Protein AF-A0A1W2FCM3-F1 (afdb_monomer_lite)

Structure (mmCIF, N/CA/C/O backbone):
data_AF-A0A1W2FCM3-F1
#
_entry.id   AF-A0A1W2FCM3-F1
#
loop_
_atom_site.group_PDB
_atom_site.id
_atom_site.type_symbol
_atom_site.label_atom_id
_atom_site.label_alt_id
_atom_site.label_comp_id
_atom_site.label_asym_id
_atom_site.label_entity_id
_atom_site.label_seq_id
_atom_site.pdbx_PDB_ins_code
_atom_site.Cartn_x
_atom_site.Cartn_y
_atom_site.Cartn_z
_atom_site.occupancy
_atom_site.B_iso_or_equiv
_atom_site.auth_seq_id
_atom_site.auth_comp_id
_atom_site.auth_asym_id
_atom_site.auth_atom_id
_atom_site.pdbx_PDB_model_num
ATOM 1 N N . 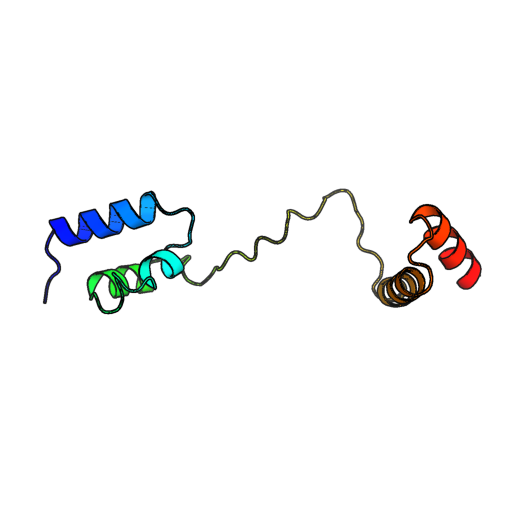MET A 1 1 ? -23.426 14.410 25.181 1.00 48.69 1 MET A N 1
ATOM 2 C CA . MET A 1 1 ? -24.109 13.137 24.862 1.00 48.69 1 MET A CA 1
ATOM 3 C C . MET A 1 1 ? -23.064 12.036 24.863 1.00 48.69 1 MET A C 1
ATOM 5 O O . MET A 1 1 ? -22.205 12.039 23.994 1.00 48.69 1 MET A O 1
ATOM 9 N N . GLY A 1 2 ? -23.050 11.192 25.895 1.00 58.25 2 GLY A N 1
ATOM 10 C CA . GLY A 1 2 ? -22.099 10.083 25.998 1.00 58.25 2 GLY A CA 1
ATOM 11 C C . GLY A 1 2 ? -22.620 8.857 25.252 1.00 58.25 2 GLY A C 1
ATOM 12 O O . GLY A 1 2 ? -23.803 8.551 25.351 1.00 58.25 2 GLY A O 1
ATOM 13 N N . CYS A 1 3 ? -21.755 8.164 24.512 1.00 59.75 3 CYS A N 1
ATOM 14 C CA . CYS A 1 3 ? -22.067 6.820 24.024 1.00 59.75 3 CYS A CA 1
ATOM 15 C C . CYS A 1 3 ? -22.205 5.852 25.203 1.00 59.75 3 CYS A C 1
ATOM 17 O O . CYS A 1 3 ? -21.397 5.894 26.138 1.00 59.75 3 CYS A O 1
ATOM 19 N N . SER A 1 4 ? -23.180 4.948 25.118 1.00 76.88 4 SER A N 1
ATOM 20 C CA . SER A 1 4 ? -23.295 3.810 26.035 1.00 76.88 4 SER A CA 1
ATOM 21 C C . SER A 1 4 ? -22.063 2.904 25.911 1.00 76.88 4 SER A C 1
ATOM 23 O O . SER A 1 4 ? -21.485 2.777 24.830 1.00 76.88 4 SER A O 1
ATOM 25 N N . ALA A 1 5 ? -21.658 2.244 27.000 1.00 74.50 5 ALA A N 1
ATOM 26 C CA . ALA A 1 5 ? -20.535 1.302 26.979 1.00 74.50 5 ALA A CA 1
ATOM 27 C C . ALA A 1 5 ? -20.753 0.175 25.950 1.00 74.50 5 ALA A C 1
ATOM 29 O O . ALA A 1 5 ? -19.820 -0.224 25.257 1.00 74.50 5 ALA A O 1
ATOM 30 N N . THR A 1 6 ? -22.002 -0.269 25.788 1.00 76.50 6 THR A N 1
ATOM 31 C CA . THR A 1 6 ? -22.400 -1.282 24.801 1.00 76.50 6 THR A CA 1
ATOM 32 C C . THR A 1 6 ? -22.142 -0.811 23.375 1.00 76.50 6 THR A C 1
ATOM 34 O O . THR A 1 6 ? -21.581 -1.535 22.561 1.00 76.50 6 THR A O 1
ATOM 37 N N . GLU A 1 7 ? -22.479 0.444 23.098 1.00 72.38 7 GLU A N 1
ATOM 38 C CA . GLU A 1 7 ? -22.334 1.051 21.779 1.00 72.38 7 GLU A CA 1
ATOM 39 C C . GLU A 1 7 ? -20.857 1.168 21.374 1.00 72.38 7 GLU A C 1
ATOM 41 O O . GLU A 1 7 ? -20.487 0.933 20.224 1.00 72.38 7 GLU A O 1
ATOM 46 N N . LYS A 1 8 ? -19.984 1.463 22.346 1.00 77.38 8 LYS A N 1
ATOM 47 C CA . LYS A 1 8 ? -18.533 1.480 22.131 1.00 77.38 8 LYS A CA 1
ATOM 48 C C . LYS A 1 8 ? -17.992 0.086 21.808 1.00 77.38 8 LYS A C 1
ATOM 50 O O . LYS A 1 8 ? -17.168 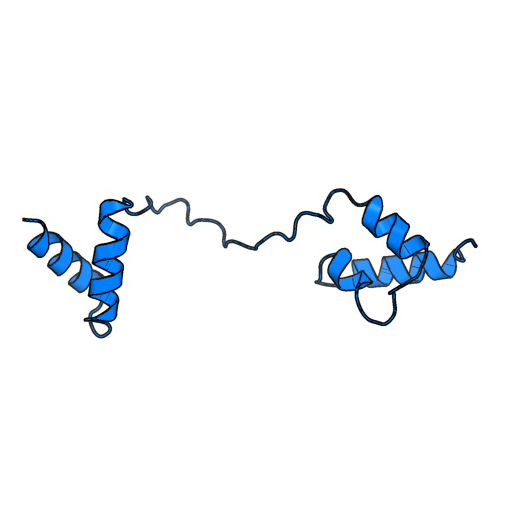-0.045 20.905 1.00 77.38 8 LYS A O 1
ATOM 55 N N . LEU A 1 9 ? -18.465 -0.949 22.505 1.00 79.12 9 LEU A N 1
ATOM 56 C CA . LEU A 1 9 ? -18.045 -2.334 22.263 1.00 79.12 9 LEU A CA 1
ATOM 57 C C . LEU A 1 9 ? -18.502 -2.857 20.897 1.00 79.12 9 LEU A C 1
ATOM 59 O O . LEU A 1 9 ? -17.741 -3.564 20.239 1.00 79.12 9 LEU A O 1
ATOM 63 N N . GLU A 1 10 ? -19.703 -2.496 20.447 1.00 80.44 10 GLU A N 1
ATOM 64 C CA . GLU A 1 10 ? -20.184 -2.856 19.108 1.00 80.44 10 GLU A CA 1
ATOM 65 C C . GLU A 1 10 ? -19.303 -2.253 18.012 1.00 80.44 10 GLU A C 1
ATOM 67 O O . GLU A 1 10 ? -18.908 -2.953 17.079 1.00 80.44 10 GLU A O 1
ATOM 72 N N . ILE A 1 11 ? -18.930 -0.980 18.156 1.00 76.38 11 ILE A N 1
ATOM 73 C CA . ILE A 1 11 ? -18.054 -0.295 17.200 1.00 76.38 11 ILE A CA 1
ATOM 74 C C . ILE A 1 11 ? -16.655 -0.931 17.182 1.00 76.38 11 ILE A C 1
ATOM 76 O O . ILE A 1 11 ? -16.111 -1.152 16.101 1.00 76.38 11 ILE A O 1
ATOM 80 N N . ILE A 1 12 ? -16.090 -1.276 18.345 1.00 81.19 12 ILE A N 1
ATOM 81 C CA . ILE A 1 12 ? -14.781 -1.950 18.433 1.00 81.19 12 ILE A CA 1
ATOM 82 C C . ILE A 1 12 ? -14.826 -3.311 17.733 1.00 81.19 12 ILE A C 1
ATOM 84 O O . ILE A 1 12 ? -14.009 -3.560 16.849 1.00 81.19 12 ILE A O 1
ATOM 88 N N . ARG A 1 13 ? -15.821 -4.152 18.045 1.00 81.12 13 ARG A N 1
ATOM 89 C CA . ARG A 1 13 ? -15.976 -5.474 17.412 1.00 81.12 13 ARG A CA 1
ATOM 90 C C . ARG A 1 13 ? -16.106 -5.372 15.897 1.00 81.12 13 ARG A C 1
ATOM 92 O O . ARG A 1 13 ? -15.535 -6.173 15.167 1.00 81.12 13 ARG A O 1
ATOM 99 N N . LEU A 1 14 ? -16.847 -4.383 15.409 1.00 77.56 14 LEU A N 1
ATOM 100 C CA . LEU A 1 14 ? -17.023 -4.169 13.976 1.00 77.56 14 LEU A CA 1
ATOM 101 C C . LEU A 1 14 ? -15.746 -3.696 13.282 1.00 77.56 14 LEU A C 1
ATOM 103 O O . LEU A 1 14 ? -15.496 -4.093 12.145 1.00 77.56 14 LEU A O 1
ATOM 107 N N . VAL A 1 15 ? -14.943 -2.863 13.945 1.00 80.62 15 VAL A N 1
ATOM 108 C CA . VAL A 1 15 ? -13.632 -2.452 13.432 1.00 80.62 15 VAL A CA 1
ATOM 109 C C . VAL A 1 15 ? -12.659 -3.632 13.422 1.00 80.62 15 VAL A C 1
ATOM 111 O O . VAL A 1 15 ? -11.978 -3.821 12.420 1.00 80.62 15 VAL A O 1
ATOM 114 N N . GLU A 1 16 ? -12.636 -4.451 14.475 1.00 82.19 16 GLU A N 1
ATOM 115 C CA . GLU A 1 16 ? -11.776 -5.641 14.573 1.00 82.19 16 GLU A CA 1
ATOM 116 C C . GLU A 1 16 ? -12.122 -6.720 13.539 1.00 82.19 16 GLU A C 1
ATOM 118 O O . GLU A 1 16 ? -11.227 -7.347 12.976 1.00 82.19 16 GLU A O 1
ATOM 123 N N . LEU A 1 17 ? -13.411 -6.926 13.251 1.00 80.38 17 LEU A N 1
ATOM 124 C CA . LEU A 1 17 ? -13.868 -7.906 12.259 1.00 80.38 17 LEU A CA 1
ATOM 125 C C . LEU A 1 17 ? -13.726 -7.416 10.809 1.00 80.38 17 LEU A C 1
ATOM 127 O O . LEU A 1 17 ? -13.854 -8.203 9.869 1.00 80.38 17 LEU A O 1
ATOM 131 N N . SER A 1 18 ? -13.487 -6.122 10.597 1.00 79.75 18 SER A N 1
ATOM 132 C CA . SER A 1 18 ? -13.393 -5.544 9.261 1.00 79.75 18 SER A CA 1
ATOM 133 C C . SER A 1 18 ? -11.992 -5.712 8.677 1.00 79.75 18 SER A C 1
ATOM 135 O O . SER A 1 18 ? -10.988 -5.362 9.283 1.00 79.75 18 SER A O 1
ATOM 137 N N . GLN A 1 19 ? -11.928 -6.165 7.427 1.00 79.81 19 GLN A N 1
ATOM 138 C CA . GLN A 1 19 ? -10.698 -6.160 6.623 1.00 79.81 19 GLN A CA 1
ATOM 139 C C . GLN A 1 19 ? -10.370 -4.756 6.068 1.00 79.81 19 GLN A C 1
ATOM 141 O O . GLN A 1 19 ? -9.358 -4.562 5.395 1.00 79.81 19 GLN A O 1
ATOM 146 N N . LEU A 1 20 ? -11.247 -3.770 6.297 1.00 77.19 20 LEU A N 1
ATOM 147 C CA . LEU A 1 20 ? -11.080 -2.391 5.844 1.00 77.19 20 LEU A CA 1
ATOM 148 C C . LEU A 1 20 ? -10.422 -1.538 6.931 1.00 77.19 20 LEU A C 1
ATOM 150 O O . LEU A 1 20 ? -10.567 -1.789 8.124 1.00 77.19 20 LEU A O 1
ATOM 154 N N . SER A 1 21 ? -9.761 -0.455 6.518 1.00 73.75 21 SER A N 1
ATOM 155 C CA . SER A 1 21 ? -9.219 0.526 7.460 1.00 73.75 21 SER A CA 1
ATOM 156 C C . SER A 1 21 ? -10.309 1.088 8.383 1.00 73.75 21 SER A C 1
ATOM 158 O O . SER A 1 21 ? -11.471 1.213 7.989 1.00 73.75 21 SER A O 1
ATOM 160 N N . VAL A 1 22 ? -9.928 1.482 9.603 1.00 75.75 22 VAL A N 1
ATOM 161 C CA . VAL A 1 22 ? -10.839 2.053 10.616 1.00 75.75 22 VAL A CA 1
ATOM 162 C C . VAL A 1 22 ? -11.700 3.177 10.028 1.00 75.75 22 VAL A C 1
ATOM 164 O O . VAL A 1 22 ? -12.914 3.177 10.200 1.00 75.75 22 VAL A O 1
ATOM 167 N N . ARG A 1 23 ? -11.099 4.080 9.234 1.00 74.56 23 ARG A N 1
ATOM 168 C CA . ARG A 1 23 ? -11.832 5.137 8.516 1.00 74.56 23 ARG A CA 1
ATOM 169 C C . ARG A 1 23 ? -12.907 4.577 7.590 1.00 74.56 23 ARG A C 1
ATOM 171 O O . ARG A 1 23 ? -14.051 4.999 7.675 1.00 74.56 23 ARG A O 1
ATOM 178 N N . ASN A 1 24 ? -12.563 3.625 6.728 1.00 75.88 24 ASN A N 1
ATOM 179 C CA . ASN A 1 24 ? -13.509 3.083 5.750 1.00 75.88 24 ASN A CA 1
ATOM 180 C C . ASN A 1 24 ? -14.624 2.272 6.419 1.00 75.88 24 ASN A C 1
ATOM 182 O O . ASN A 1 24 ? -15.752 2.256 5.932 1.00 75.88 24 ASN A O 1
ATOM 186 N N . THR A 1 25 ? -14.324 1.629 7.547 1.00 78.38 25 THR A N 1
ATOM 187 C CA . THR A 1 25 ? -15.319 0.914 8.352 1.00 78.38 25 THR A CA 1
ATOM 188 C C . THR A 1 25 ? -16.310 1.885 9.002 1.00 78.38 25 THR A C 1
ATOM 190 O O . THR A 1 25 ? -17.514 1.650 8.938 1.00 78.38 25 THR A O 1
ATOM 193 N N . LEU A 1 26 ? -15.830 3.011 9.542 1.00 76.25 26 LEU A N 1
ATOM 194 C CA . LEU A 1 26 ? -16.659 4.030 10.204 1.00 76.25 26 LEU A CA 1
ATOM 195 C C . LEU A 1 26 ? -17.377 4.989 9.234 1.00 76.25 26 LEU A C 1
ATOM 197 O O . LEU A 1 26 ? -18.353 5.627 9.612 1.00 76.25 26 LEU A O 1
ATOM 201 N N . VAL A 1 27 ? -16.934 5.085 7.978 1.00 73.94 27 VAL A N 1
ATOM 202 C CA . VAL A 1 27 ? -17.615 5.860 6.921 1.00 73.94 27 VAL A CA 1
ATOM 203 C C . VAL A 1 27 ? -18.840 5.121 6.365 1.00 73.94 27 VAL A C 1
ATOM 205 O O . VAL A 1 27 ? -19.679 5.735 5.707 1.00 73.94 27 VAL A O 1
ATOM 208 N N . LYS A 1 28 ? -19.013 3.822 6.646 1.00 68.62 28 LYS A N 1
ATOM 209 C CA . LYS A 1 28 ? -20.215 3.088 6.224 1.00 68.62 28 LYS A CA 1
ATOM 210 C C . LYS A 1 28 ? -21.487 3.723 6.816 1.00 68.62 28 LYS A C 1
ATOM 212 O O . LYS A 1 28 ? -21.460 4.181 7.960 1.00 68.62 28 LYS A O 1
ATOM 217 N N . PRO A 1 29 ? -22.618 3.699 6.083 1.00 58.97 29 PRO A N 1
ATOM 218 C CA . PRO A 1 29 ? -23.845 4.436 6.419 1.00 58.97 29 PRO A CA 1
ATOM 219 C C . PRO A 1 29 ? -24.507 4.077 7.768 1.00 58.97 29 PRO A C 1
ATOM 221 O O . PRO A 1 29 ? -25.489 4.706 8.137 1.00 58.97 29 PRO A O 1
ATOM 224 N N . GLY A 1 30 ? -23.971 3.120 8.536 1.00 64.94 30 GLY A N 1
ATOM 225 C CA . GLY A 1 30 ? -24.416 2.797 9.900 1.00 64.94 30 GLY A CA 1
ATOM 226 C C . GLY A 1 30 ? -23.699 3.544 11.039 1.00 64.94 30 GLY A C 1
ATOM 227 O O . GLY A 1 30 ? -24.158 3.479 12.181 1.00 64.94 30 GLY A O 1
ATOM 228 N N . PHE A 1 31 ? -22.590 4.246 10.759 1.00 64.44 31 PHE A N 1
ATOM 229 C CA . PHE A 1 31 ? -21.729 4.880 11.781 1.00 64.44 31 PHE A CA 1
ATOM 230 C C . PHE A 1 31 ? -21.505 6.379 11.570 1.00 64.44 31 PHE A C 1
ATOM 232 O O . PHE A 1 31 ? -20.932 7.043 12.439 1.00 64.44 31 PHE A O 1
ATOM 239 N N . GLN A 1 32 ? -21.979 6.925 10.446 1.00 58.03 32 GLN A N 1
ATOM 240 C CA . GLN A 1 32 ? -21.866 8.350 10.162 1.00 58.03 32 GLN A CA 1
ATOM 241 C C . GLN A 1 32 ? -22.624 9.160 11.226 1.00 58.03 32 GLN A C 1
ATOM 243 O O . GLN A 1 32 ? -23.820 8.975 11.427 1.00 58.03 32 GLN A O 1
ATOM 248 N N . GLY A 1 33 ? -21.909 10.041 11.932 1.00 60.78 33 GLY A N 1
ATOM 249 C CA . GLY A 1 33 ? -22.493 10.979 12.897 1.00 60.78 33 GLY A CA 1
ATOM 250 C C . GLY A 1 33 ? -22.453 10.563 14.372 1.00 60.78 33 GLY A C 1
ATOM 251 O O . GLY A 1 33 ? -22.931 11.323 15.212 1.00 60.78 33 GLY A O 1
ATOM 252 N N . ARG A 1 34 ? -21.866 9.411 14.738 1.00 69.31 34 ARG A N 1
ATOM 253 C CA . ARG A 1 34 ? -21.714 9.046 16.162 1.00 69.31 34 ARG A CA 1
ATOM 254 C C . ARG A 1 34 ? -20.514 9.770 16.796 1.00 69.31 34 ARG A C 1
ATOM 256 O O . ARG A 1 34 ? -19.409 9.663 16.261 1.00 69.31 34 ARG A O 1
ATOM 263 N N . PRO A 1 35 ? -20.670 10.445 17.954 1.00 68.12 35 PRO A N 1
ATOM 264 C CA . PRO A 1 35 ? -19.606 11.265 18.546 1.00 68.12 35 PRO A CA 1
ATOM 265 C C . PRO A 1 35 ? -18.361 10.441 18.901 1.00 68.12 35 PRO A C 1
ATOM 267 O O . PRO A 1 35 ? -17.239 10.886 18.684 1.00 68.12 35 PRO A O 1
ATOM 270 N N . PHE A 1 36 ? -18.552 9.198 19.351 1.00 70.38 36 PHE A N 1
ATOM 271 C CA . PHE A 1 36 ? -17.454 8.278 19.642 1.00 70.38 36 PHE A CA 1
ATOM 272 C C . PHE A 1 36 ? -16.721 7.786 18.382 1.00 70.38 36 PHE A C 1
ATOM 274 O O . PHE A 1 36 ? -15.508 7.605 18.406 1.00 70.38 36 PHE A O 1
ATOM 281 N N . ALA A 1 37 ? -17.419 7.614 17.254 1.00 68.44 37 ALA A N 1
ATOM 282 C CA . ALA A 1 37 ? -16.769 7.260 15.990 1.00 68.44 37 ALA A CA 1
ATOM 283 C C . ALA A 1 37 ? -15.859 8.399 15.497 1.00 68.44 37 ALA A C 1
ATOM 285 O O . ALA A 1 37 ? -14.770 8.143 14.985 1.00 68.44 37 ALA A O 1
ATOM 286 N N . VAL A 1 38 ? -16.274 9.654 15.708 1.00 68.69 38 VAL A N 1
ATOM 287 C CA . VAL A 1 38 ? -15.448 10.839 15.431 1.00 68.69 38 VAL A CA 1
ATOM 288 C C . VAL A 1 38 ? -14.229 10.880 16.357 1.00 68.69 38 VAL A C 1
ATOM 290 O O . VAL A 1 38 ? -13.118 11.095 15.879 1.00 68.69 38 VAL A O 1
ATOM 293 N N . GLU A 1 39 ? -14.407 10.602 17.650 1.00 72.38 39 GLU A N 1
ATOM 294 C CA . GLU A 1 39 ? -13.318 10.537 18.635 1.00 72.38 39 GLU A CA 1
ATOM 295 C C . GLU A 1 39 ? -12.263 9.480 18.263 1.00 72.38 39 GLU A C 1
ATOM 297 O O . GLU A 1 39 ? -11.073 9.792 18.217 1.00 72.38 39 GLU A O 1
ATOM 302 N N . ILE A 1 40 ? -12.685 8.266 17.885 1.00 71.56 40 ILE A N 1
ATOM 303 C CA . ILE A 1 40 ? -11.779 7.217 17.382 1.00 71.56 40 ILE A CA 1
ATOM 304 C C . ILE A 1 40 ? -11.062 7.686 16.111 1.00 71.56 40 ILE A C 1
ATOM 306 O O . ILE A 1 40 ? -9.856 7.494 15.969 1.00 71.56 40 ILE A O 1
ATOM 310 N N . MET A 1 41 ? -11.780 8.314 15.178 1.00 67.19 41 MET A N 1
ATOM 311 C CA . MET A 1 41 ? -11.208 8.747 13.902 1.00 67.19 41 MET A CA 1
ATOM 312 C C . MET A 1 41 ? -10.171 9.872 14.054 1.00 67.19 41 MET A C 1
ATOM 314 O O . MET A 1 41 ? -9.244 9.945 13.245 1.00 67.19 41 MET A O 1
ATOM 318 N N . VAL A 1 42 ? -10.323 10.728 15.070 1.00 69.50 42 VAL A N 1
ATOM 319 C CA . VAL A 1 42 ? -9.388 11.816 15.406 1.00 69.50 42 VAL A CA 1
ATOM 320 C C . VAL A 1 42 ? -8.212 11.306 16.243 1.00 69.50 42 VAL A C 1
ATOM 322 O O . VAL A 1 42 ? -7.077 11.710 16.005 1.00 69.50 42 VAL A O 1
ATOM 325 N N . SER A 1 43 ? -8.463 10.405 17.196 1.00 68.25 43 SER A N 1
ATOM 326 C CA . SER A 1 43 ? -7.439 9.863 18.096 1.00 68.25 43 SER A CA 1
ATOM 327 C C . SER A 1 43 ? -6.525 8.834 17.417 1.00 68.25 43 SER A C 1
ATOM 329 O O . SER A 1 43 ? -5.388 8.656 17.850 1.00 68.25 43 SER A O 1
ATOM 331 N N . TRP A 1 44 ? -6.971 8.177 16.337 1.00 64.00 44 TRP A N 1
ATOM 332 C CA . TRP A 1 44 ? -6.215 7.108 15.677 1.00 64.00 44 TRP A CA 1
ATOM 333 C C . TRP A 1 44 ? -5.065 7.635 14.790 1.00 64.00 44 TRP A C 1
ATOM 335 O O . TRP A 1 44 ? -5.314 8.136 13.685 1.00 64.00 44 TRP A O 1
ATOM 345 N N . PRO A 1 45 ? -3.786 7.431 15.169 1.00 57.25 45 PRO A N 1
ATOM 346 C CA . PRO A 1 45 ? -2.640 8.020 14.465 1.00 57.25 45 PRO A CA 1
ATOM 347 C C . PRO A 1 45 ? -2.443 7.505 13.029 1.00 57.25 45 PRO A C 1
ATOM 349 O O . PRO A 1 45 ? -1.771 8.147 12.224 1.00 57.25 45 PRO A O 1
ATOM 352 N N . MET A 1 46 ? -3.030 6.354 12.669 1.00 52.38 46 MET A N 1
ATOM 353 C CA . MET A 1 46 ? -2.919 5.776 11.319 1.00 52.38 46 MET A CA 1
ATOM 354 C C . MET A 1 46 ? -4.076 6.142 10.378 1.00 52.38 46 MET A C 1
ATOM 356 O O . MET A 1 46 ? -4.092 5.673 9.240 1.00 52.38 46 MET A O 1
ATOM 360 N N . ALA A 1 47 ? -5.039 6.974 10.788 1.00 54.94 47 ALA A N 1
ATOM 361 C CA . ALA A 1 47 ? -6.195 7.306 9.950 1.00 54.94 47 ALA A CA 1
ATOM 362 C C . ALA A 1 47 ? -5.795 8.025 8.639 1.00 54.94 47 ALA A C 1
ATOM 364 O O . ALA A 1 47 ? -6.508 7.937 7.639 1.00 54.94 47 ALA A O 1
ATOM 365 N N . SER A 1 48 ? -4.630 8.680 8.605 1.00 54.22 48 SER A N 1
ATOM 366 C CA . SER A 1 48 ? -4.061 9.344 7.422 1.00 54.22 48 SER A CA 1
ATOM 367 C C . SER A 1 48 ? -3.249 8.429 6.499 1.00 54.22 48 SER A C 1
ATOM 369 O O . SER A 1 48 ? -2.961 8.816 5.368 1.00 54.22 48 SER A O 1
ATOM 371 N N . ARG A 1 49 ? -2.914 7.202 6.909 1.00 47.38 49 ARG A N 1
ATOM 372 C CA . ARG A 1 49 ? -2.284 6.226 6.016 1.00 47.38 49 ARG A CA 1
ATOM 373 C C . ARG A 1 49 ? -3.359 5.296 5.482 1.00 47.38 49 ARG A C 1
ATOM 375 O O . ARG A 1 49 ? -3.478 4.148 5.901 1.00 47.38 49 ARG A O 1
ATOM 382 N N . VAL A 1 50 ? -4.081 5.765 4.462 1.00 50.03 50 VAL A N 1
ATOM 383 C CA . VAL A 1 50 ? -4.417 4.846 3.369 1.00 50.03 50 VAL A CA 1
ATOM 384 C C . VAL A 1 50 ? -3.06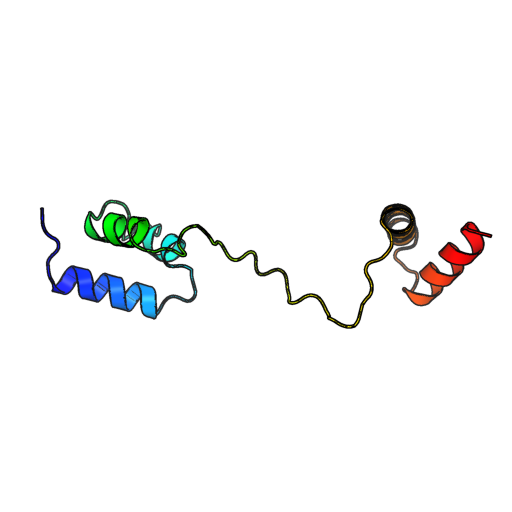9 4.312 2.916 1.00 50.03 50 VAL A C 1
ATOM 386 O O . VAL A 1 50 ? -2.306 4.998 2.235 1.00 50.03 50 VAL A O 1
ATOM 389 N N . ARG A 1 51 ? -2.710 3.126 3.403 1.00 50.31 51 ARG A N 1
ATOM 390 C CA . ARG A 1 51 ? -1.575 2.391 2.883 1.00 50.31 51 ARG A CA 1
ATOM 391 C C . ARG A 1 51 ? -1.988 2.113 1.447 1.00 50.31 51 ARG A C 1
ATOM 393 O O . ARG A 1 51 ? -2.759 1.193 1.202 1.00 50.31 51 ARG A O 1
ATOM 400 N N . LYS A 1 52 ? -1.555 2.959 0.505 1.00 50.34 52 LYS A N 1
ATOM 401 C CA . LYS A 1 52 ? -1.438 2.527 -0.881 1.00 50.34 52 LYS A CA 1
ATOM 402 C C . LYS A 1 52 ? -0.585 1.277 -0.761 1.00 50.34 52 LYS A C 1
ATOM 404 O O . LYS A 1 52 ? 0.586 1.364 -0.390 1.00 50.34 52 LYS A O 1
ATOM 409 N N . THR A 1 53 ? -1.212 0.119 -0.895 1.00 50.97 53 THR A N 1
ATOM 410 C CA . THR A 1 53 ? -0.539 -1.167 -0.979 1.00 50.97 53 THR A CA 1
ATOM 411 C C . THR A 1 53 ? 0.199 -1.151 -2.306 1.00 50.97 53 THR A C 1
ATOM 413 O O . THR A 1 53 ? -0.233 -1.752 -3.280 1.00 50.97 53 THR A O 1
ATOM 416 N N . VAL A 1 54 ? 1.277 -0.369 -2.374 1.00 58.66 54 VAL A N 1
ATOM 417 C CA . VAL A 1 54 ? 2.292 -0.563 -3.391 1.00 58.66 54 VAL A CA 1
ATOM 418 C C . VAL A 1 54 ? 2.851 -1.941 -3.050 1.00 58.66 54 VAL A C 1
ATOM 420 O O . VAL A 1 54 ? 3.275 -2.132 -1.901 1.00 58.66 54 VAL A O 1
ATOM 423 N N . PRO A 1 55 ? 2.747 -2.930 -3.953 1.00 58.84 55 PRO A N 1
ATOM 424 C CA . PRO A 1 55 ? 3.327 -4.238 -3.699 1.00 58.84 55 PRO A CA 1
ATOM 425 C C . PRO A 1 55 ? 4.793 -4.040 -3.295 1.00 58.84 55 PRO A C 1
ATOM 427 O O . PRO A 1 55 ? 5.430 -3.103 -3.791 1.00 58.84 55 PRO A O 1
ATOM 430 N N . PRO A 1 56 ? 5.321 -4.843 -2.353 1.00 53.66 56 PRO A N 1
ATOM 431 C CA . PRO A 1 56 ? 6.709 -4.713 -1.944 1.00 53.66 56 PRO A CA 1
ATOM 432 C C . PRO A 1 56 ? 7.573 -4.732 -3.202 1.00 53.66 56 PRO A C 1
ATOM 434 O O . PRO A 1 56 ? 7.502 -5.664 -4.002 1.00 53.66 56 PRO A O 1
ATOM 437 N N . ARG A 1 57 ? 8.323 -3.645 -3.403 1.00 59.06 57 ARG A N 1
ATOM 438 C CA . ARG A 1 57 ? 9.264 -3.508 -4.510 1.00 59.06 57 ARG A CA 1
ATOM 439 C C . ARG A 1 57 ? 10.138 -4.759 -4.513 1.00 59.06 57 ARG A C 1
ATOM 441 O O . ARG A 1 57 ? 10.757 -5.051 -3.492 1.00 59.06 57 ARG A O 1
ATOM 448 N N . VAL A 1 58 ? 10.155 -5.503 -5.619 1.00 65.06 58 VAL A N 1
ATOM 449 C CA . VAL A 1 58 ? 11.012 -6.686 -5.754 1.00 65.06 58 VAL A CA 1
ATOM 450 C C . VAL A 1 58 ? 12.453 -6.209 -5.573 1.00 65.06 58 VAL A C 1
ATOM 452 O O . VAL A 1 58 ? 12.976 -5.445 -6.379 1.00 65.06 58 VAL A O 1
ATOM 455 N N . THR A 1 59 ? 13.078 -6.594 -4.463 1.00 52.94 59 THR A N 1
ATOM 456 C CA . THR A 1 59 ? 14.365 -6.053 -3.991 1.00 52.94 59 THR A CA 1
ATOM 457 C C . THR A 1 59 ? 15.551 -6.405 -4.894 1.00 52.94 59 THR A C 1
ATOM 459 O O . THR A 1 59 ? 16.633 -5.861 -4.704 1.00 52.94 59 THR A O 1
ATOM 462 N N . GLY A 1 60 ? 15.349 -7.269 -5.895 1.00 58.47 60 GLY A N 1
ATOM 463 C CA . GLY A 1 60 ? 16.357 -7.662 -6.882 1.00 58.47 60 GLY A CA 1
ATOM 464 C C . GLY A 1 60 ? 16.341 -6.877 -8.198 1.00 58.47 60 GLY A C 1
ATOM 465 O O . GLY A 1 60 ? 17.221 -7.095 -9.024 1.00 58.47 60 GLY A O 1
ATOM 466 N N . THR A 1 61 ? 15.377 -5.980 -8.435 1.00 58.25 61 THR A N 1
ATOM 467 C CA . THR A 1 61 ? 15.285 -5.251 -9.714 1.00 58.25 61 THR A CA 1
ATOM 468 C C . THR A 1 61 ? 15.752 -3.808 -9.561 1.00 58.25 61 THR A C 1
ATOM 470 O O . THR A 1 61 ? 15.107 -3.005 -8.877 1.00 58.25 61 THR A O 1
ATOM 473 N N . LYS A 1 62 ? 16.863 -3.463 -10.224 1.00 68.19 62 LYS A N 1
ATOM 474 C CA . LYS A 1 62 ? 17.278 -2.068 -10.416 1.00 68.19 62 LYS A CA 1
ATOM 475 C C . LYS A 1 62 ? 16.181 -1.352 -11.225 1.00 68.19 62 LYS A C 1
ATOM 477 O O . LYS A 1 62 ? 15.728 -1.918 -12.219 1.00 68.19 62 LYS A O 1
ATOM 482 N N . PRO A 1 63 ? 15.721 -0.157 -10.812 1.00 67.19 63 PRO A N 1
ATOM 483 C CA . PRO A 1 63 ? 14.798 0.623 -11.632 1.00 67.19 63 PRO A CA 1
ATOM 484 C C . PRO A 1 63 ? 15.431 0.901 -12.996 1.00 67.19 63 PRO A C 1
ATOM 486 O O . PRO A 1 63 ? 16.637 1.159 -13.070 1.00 67.19 63 PRO A O 1
ATOM 489 N N . LEU A 1 64 ? 14.619 0.844 -14.055 1.00 73.38 64 LEU A N 1
ATOM 490 C CA . LEU A 1 64 ? 15.043 1.369 -15.347 1.00 73.38 64 LEU A CA 1
ATOM 491 C C . LEU A 1 64 ? 15.373 2.859 -15.158 1.00 73.38 64 LEU A C 1
ATOM 493 O O . LEU A 1 64 ? 14.640 3.537 -14.434 1.00 73.38 64 LEU A O 1
ATOM 497 N N . PRO A 1 65 ? 16.478 3.355 -15.738 1.00 77.25 65 PRO A N 1
ATOM 498 C CA . PRO A 1 65 ? 16.739 4.786 -15.813 1.00 77.25 65 PRO A CA 1
ATOM 499 C C . PRO A 1 65 ? 15.547 5.501 -16.449 1.00 77.25 65 PRO A C 1
ATOM 501 O O . PRO A 1 65 ? 14.943 4.960 -17.378 1.00 77.25 65 PRO A O 1
ATOM 504 N N . ASP A 1 66 ? 15.229 6.700 -15.966 1.00 72.69 66 ASP A N 1
ATOM 505 C CA . ASP A 1 66 ? 14.084 7.473 -16.460 1.00 72.69 66 ASP A CA 1
ATOM 506 C C . ASP A 1 66 ? 14.195 7.722 -17.979 1.00 72.69 66 ASP A C 1
ATOM 508 O O . ASP A 1 66 ? 13.209 7.596 -18.698 1.00 72.69 66 ASP A O 1
ATOM 512 N N . ASP A 1 67 ? 15.421 7.892 -18.490 1.00 74.00 67 ASP A N 1
ATOM 513 C CA . ASP A 1 67 ? 15.731 8.070 -19.919 1.00 74.00 67 ASP A CA 1
ATOM 514 C C . ASP A 1 67 ? 15.410 6.841 -20.798 1.00 74.00 67 ASP A C 1
ATOM 516 O O . ASP A 1 67 ? 15.345 6.937 -22.023 1.00 74.00 67 ASP A O 1
ATOM 520 N N . ILE A 1 68 ? 15.220 5.670 -20.184 1.00 75.06 68 ILE A N 1
ATOM 521 C CA . ILE A 1 68 ? 14.914 4.399 -20.862 1.00 75.06 68 ILE A CA 1
ATOM 522 C C . ILE A 1 68 ? 13.432 4.024 -20.684 1.00 75.06 68 ILE A C 1
ATOM 524 O O . ILE A 1 68 ? 12.887 3.251 -21.474 1.00 75.06 68 ILE A O 1
ATOM 528 N N . GLY A 1 69 ? 12.763 4.583 -19.670 1.00 76.88 69 GLY A N 1
ATOM 529 C CA . GLY A 1 69 ? 11.389 4.248 -19.299 1.00 76.88 69 GLY A CA 1
ATOM 530 C C . GLY A 1 69 ? 10.345 4.637 -20.347 1.00 76.88 6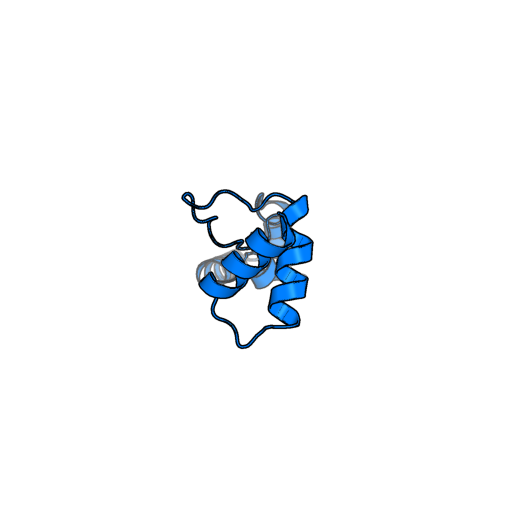9 GLY A C 1
ATOM 531 O O . GLY A 1 69 ? 9.486 3.824 -20.680 1.00 76.88 69 GLY A O 1
ATOM 532 N N . ASP A 1 70 ? 10.426 5.841 -20.908 1.00 81.00 70 ASP A N 1
ATOM 533 C CA . ASP A 1 70 ? 9.441 6.285 -21.904 1.00 81.00 70 ASP A CA 1
ATOM 534 C C . ASP A 1 70 ? 9.595 5.567 -23.263 1.00 81.00 70 ASP A C 1
ATOM 536 O O . ASP A 1 70 ? 8.595 5.063 -23.786 1.00 81.00 70 ASP A O 1
ATOM 540 N N . PRO A 1 71 ? 10.813 5.407 -23.828 1.00 81.50 71 PRO A N 1
ATOM 541 C CA . PRO A 1 71 ? 11.003 4.688 -25.089 1.00 81.50 71 PRO A CA 1
ATOM 542 C C . PRO A 1 71 ? 10.570 3.220 -25.029 1.00 81.50 71 PRO A C 1
ATOM 544 O O . PRO A 1 71 ? 9.953 2.724 -25.972 1.00 81.50 71 PRO A O 1
ATOM 547 N N . ILE A 1 72 ? 10.851 2.518 -23.922 1.00 82.94 72 ILE A N 1
ATOM 548 C CA . ILE A 1 72 ? 10.484 1.101 -23.791 1.00 82.94 72 ILE A CA 1
ATOM 549 C C . ILE A 1 72 ? 8.965 0.913 -23.683 1.00 82.94 72 ILE A C 1
ATOM 551 O O . ILE A 1 72 ? 8.434 -0.072 -24.193 1.00 82.94 72 ILE A O 1
ATOM 555 N N . VAL A 1 73 ? 8.253 1.863 -23.064 1.00 84.31 73 VAL A N 1
ATOM 556 C CA . VAL A 1 73 ? 6.786 1.839 -22.979 1.00 84.31 73 VAL A CA 1
ATOM 557 C C . VAL A 1 73 ? 6.170 2.061 -24.355 1.00 84.31 73 VAL A C 1
ATOM 559 O O . VAL A 1 73 ? 5.275 1.312 -24.737 1.00 84.31 73 VAL A O 1
ATOM 562 N N . ILE A 1 74 ? 6.674 3.028 -25.122 1.00 87.31 74 ILE A N 1
ATOM 563 C CA . ILE A 1 74 ? 6.197 3.286 -26.487 1.00 87.31 74 ILE A CA 1
ATOM 564 C C . ILE A 1 74 ? 6.430 2.055 -27.375 1.00 87.31 74 ILE A C 1
ATOM 566 O O . ILE A 1 74 ? 5.488 1.569 -27.998 1.00 87.31 74 ILE A O 1
ATOM 570 N N . MET A 1 75 ? 7.634 1.471 -27.355 1.00 84.94 75 MET A N 1
ATOM 571 C CA . MET A 1 75 ? 7.933 0.261 -28.134 1.00 84.94 75 MET A CA 1
ATOM 572 C C . MET A 1 75 ? 7.067 -0.936 -27.729 1.00 84.94 75 MET A C 1
ATOM 574 O O . MET A 1 75 ? 6.641 -1.700 -28.590 1.00 84.94 75 MET A O 1
ATOM 578 N N . ALA A 1 76 ? 6.784 -1.114 -26.437 1.00 87.19 76 ALA A N 1
ATOM 579 C CA . ALA A 1 76 ? 5.915 -2.193 -25.970 1.00 87.19 76 ALA A CA 1
ATOM 580 C C . ALA A 1 76 ? 4.452 -2.000 -26.400 1.00 87.19 76 ALA A C 1
ATOM 582 O O . ALA A 1 76 ? 3.741 -2.985 -26.593 1.00 87.19 76 ALA A O 1
ATOM 583 N N . LEU A 1 77 ? 4.000 -0.752 -26.554 1.00 89.69 77 LEU A N 1
ATOM 584 C CA . LEU A 1 77 ? 2.664 -0.443 -27.062 1.00 89.69 77 LEU A CA 1
ATOM 585 C C . LEU A 1 77 ? 2.566 -0.688 -28.573 1.00 89.69 77 LEU A C 1
ATOM 587 O O . LEU A 1 77 ? 1.598 -1.307 -29.014 1.00 89.69 77 LEU A O 1
ATOM 591 N N . ASP A 1 78 ? 3.577 -0.284 -29.346 1.00 88.50 78 ASP A N 1
ATOM 592 C CA . ASP A 1 78 ? 3.624 -0.511 -30.799 1.00 88.50 78 ASP A CA 1
ATOM 593 C C . ASP A 1 78 ? 3.850 -1.991 -31.155 1.00 88.50 78 ASP A C 1
ATOM 595 O O . ASP A 1 78 ? 3.311 -2.504 -32.139 1.00 88.50 78 ASP A O 1
ATOM 599 N N . HIS A 1 79 ? 4.607 -2.711 -30.323 1.00 85.38 79 HIS A N 1
ATOM 600 C CA . HIS A 1 79 ? 4.968 -4.112 -30.525 1.00 85.38 79 HIS A CA 1
ATOM 601 C C . HIS A 1 79 ? 4.460 -5.025 -29.399 1.00 85.38 79 HIS A C 1
ATOM 603 O O . HIS A 1 79 ? 5.185 -5.883 -28.894 1.00 85.38 79 HIS A O 1
ATOM 609 N N . ALA A 1 80 ? 3.177 -4.900 -29.048 1.00 83.00 80 ALA A N 1
ATOM 610 C CA . ALA A 1 80 ? 2.546 -5.648 -27.950 1.00 83.00 80 ALA A CA 1
ATOM 611 C C . ALA A 1 80 ? 2.561 -7.18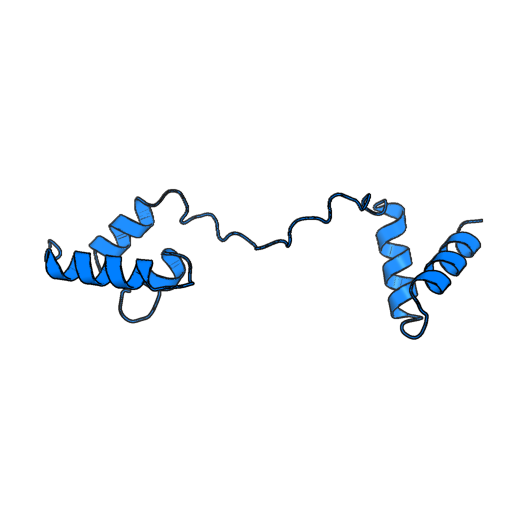4 -28.108 1.00 83.00 80 ALA A C 1
ATOM 613 O O . ALA A 1 80 ? 2.390 -7.913 -27.132 1.00 83.00 80 ALA A O 1
ATOM 614 N N . ASN A 1 81 ? 2.764 -7.685 -29.331 1.00 88.00 81 ASN A N 1
ATOM 615 C CA . ASN A 1 81 ? 2.862 -9.119 -29.614 1.00 88.00 81 ASN A CA 1
ATOM 616 C C . ASN A 1 81 ? 4.269 -9.690 -29.374 1.00 88.00 81 ASN A C 1
ATOM 618 O O . ASN A 1 81 ? 4.435 -10.911 -29.400 1.00 88.00 81 ASN A O 1
ATOM 622 N N . LEU A 1 82 ? 5.281 -8.837 -29.179 1.00 87.88 82 LEU A N 1
ATOM 623 C CA . LEU A 1 82 ? 6.650 -9.289 -28.968 1.00 87.88 82 LEU A CA 1
ATOM 624 C C . LEU A 1 82 ? 6.889 -9.673 -27.504 1.00 87.88 82 LEU A C 1
ATOM 626 O O . LEU A 1 82 ? 6.415 -9.005 -26.582 1.00 87.88 82 LEU A O 1
ATOM 630 N N . PRO A 1 83 ? 7.662 -10.740 -27.256 1.00 87.56 83 PRO A N 1
ATOM 631 C CA . PRO A 1 83 ? 8.044 -11.106 -25.908 1.00 87.56 83 PRO A CA 1
ATOM 632 C C . PRO A 1 83 ? 9.038 -10.082 -25.325 1.00 87.56 83 PRO A C 1
ATOM 634 O O . PRO A 1 83 ? 9.859 -9.526 -26.059 1.00 87.56 83 PRO A O 1
ATOM 637 N N . PRO A 1 84 ? 9.074 -9.903 -23.989 1.00 83.12 84 PRO A N 1
ATOM 638 C CA . PRO A 1 84 ? 9.921 -8.902 -23.325 1.00 83.12 84 PRO A CA 1
ATOM 639 C C . PRO A 1 84 ? 11.411 -8.961 -23.695 1.00 83.12 84 PRO A C 1
ATOM 641 O O . PRO A 1 84 ? 12.085 -7.938 -23.749 1.00 83.12 84 PRO A O 1
ATOM 644 N N . ARG A 1 85 ? 11.932 -10.163 -23.970 1.00 85.62 85 ARG A N 1
ATOM 645 C CA . ARG A 1 85 ? 13.326 -10.375 -24.388 1.00 85.62 85 ARG A CA 1
ATOM 646 C C . ARG A 1 85 ? 13.631 -9.798 -25.777 1.00 85.62 85 ARG A C 1
ATOM 648 O O . ARG A 1 85 ? 14.736 -9.331 -25.995 1.00 85.62 85 ARG A O 1
ATOM 655 N N . GLU A 1 86 ? 12.672 -9.840 -26.702 1.00 88.75 86 GLU A N 1
ATOM 656 C CA . GLU A 1 86 ? 12.849 -9.340 -28.073 1.00 88.75 86 GLU A CA 1
ATOM 657 C C . GLU A 1 86 ? 12.722 -7.816 -28.100 1.00 88.75 86 GLU A C 1
ATOM 659 O O . GLU A 1 86 ? 13.531 -7.153 -28.742 1.00 88.75 86 GLU A O 1
ATOM 664 N N . LEU A 1 87 ? 11.813 -7.256 -27.292 1.00 86.00 87 LEU A N 1
ATOM 665 C CA . LEU A 1 87 ? 11.751 -5.810 -27.052 1.00 86.00 87 LEU A CA 1
ATOM 666 C C . LEU A 1 87 ? 13.073 -5.261 -26.494 1.00 86.00 87 LEU A C 1
ATOM 668 O O . LEU A 1 87 ? 13.516 -4.194 -26.907 1.00 86.00 87 LEU A O 1
ATOM 672 N N . ALA A 1 88 ? 13.731 -5.998 -25.592 1.00 86.06 88 ALA A N 1
ATOM 673 C CA . ALA A 1 88 ? 15.025 -5.592 -25.048 1.00 86.06 88 ALA A CA 1
ATOM 674 C C . ALA A 1 88 ? 16.130 -5.531 -26.120 1.00 86.06 88 ALA A C 1
ATOM 676 O O . ALA A 1 88 ? 16.944 -4.614 -26.082 1.00 86.06 88 ALA A O 1
ATOM 677 N N . VAL A 1 89 ? 16.135 -6.465 -27.080 1.00 88.88 89 VAL A N 1
ATOM 678 C CA . VAL A 1 89 ? 17.099 -6.481 -28.198 1.00 88.88 89 VAL A CA 1
ATOM 679 C C . VAL A 1 89 ? 16.871 -5.293 -29.129 1.00 88.88 89 VAL A C 1
ATOM 681 O O . VAL A 1 89 ? 17.811 -4.568 -29.443 1.00 88.88 89 VAL A O 1
ATOM 684 N N . MET A 1 90 ? 15.617 -5.039 -29.508 1.00 85.44 90 MET A N 1
ATOM 685 C CA . MET A 1 90 ? 15.276 -3.894 -30.357 1.00 85.44 90 MET A CA 1
ATOM 686 C C . MET A 1 90 ? 15.652 -2.564 -29.705 1.00 85.44 90 MET A C 1
ATOM 688 O O . MET A 1 90 ? 16.155 -1.664 -30.372 1.00 85.44 90 MET A O 1
ATOM 692 N N . LEU A 1 91 ? 15.443 -2.450 -28.391 1.00 84.81 91 LEU A N 1
ATOM 693 C CA . LEU A 1 91 ? 15.830 -1.267 -27.637 1.00 84.81 91 LEU A CA 1
ATOM 694 C C . LEU A 1 91 ? 17.348 -1.051 -27.671 1.00 84.81 91 LEU A C 1
ATOM 696 O O . LEU A 1 91 ? 17.787 0.080 -27.843 1.00 84.81 91 LEU A O 1
A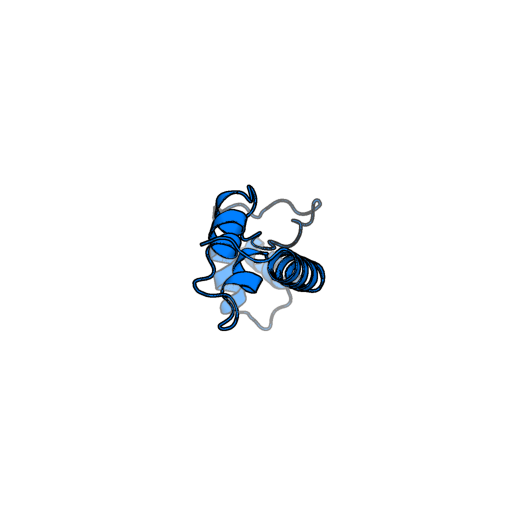TOM 700 N N . THR A 1 92 ? 18.151 -2.110 -27.522 1.00 84.94 92 THR A N 1
ATOM 701 C CA . THR A 1 92 ? 19.617 -1.995 -27.601 1.00 84.94 92 THR A CA 1
ATOM 702 C C . THR A 1 92 ? 20.116 -1.696 -29.016 1.00 84.94 92 THR A C 1
ATOM 704 O O . THR A 1 92 ? 21.053 -0.913 -29.162 1.00 84.94 92 THR A O 1
ATOM 707 N N . ASP A 1 93 ? 19.467 -2.243 -30.047 1.00 84.56 93 ASP A N 1
ATOM 708 C CA . ASP A 1 93 ? 19.797 -1.955 -31.450 1.00 84.56 93 ASP A CA 1
ATOM 709 C C . ASP A 1 93 ? 19.446 -0.507 -31.832 1.00 84.56 93 ASP A C 1
ATOM 711 O O . ASP A 1 93 ? 20.176 0.127 -32.586 1.00 84.56 93 ASP A O 1
ATOM 715 N N . ALA A 1 94 ? 18.365 0.049 -31.276 1.00 79.00 94 ALA A N 1
ATOM 716 C CA . ALA A 1 94 ? 17.953 1.437 -31.505 1.00 79.00 94 ALA A CA 1
ATOM 717 C C . ALA A 1 94 ? 18.825 2.484 -30.779 1.00 79.00 94 ALA A C 1
ATOM 719 O O . ALA A 1 94 ? 18.704 3.674 -31.065 1.00 79.00 94 ALA A O 1
ATOM 720 N N . GLN A 1 95 ? 19.654 2.063 -29.818 1.00 69.50 95 GLN A N 1
ATOM 721 C CA . GLN A 1 95 ? 20.530 2.926 -29.007 1.00 69.50 95 GLN A CA 1
ATOM 722 C C . GLN A 1 95 ? 22.019 2.816 -29.402 1.00 69.50 95 GLN A C 1
ATOM 724 O O . GLN A 1 95 ? 22.862 3.416 -28.732 1.00 69.50 95 GLN A O 1
ATOM 729 N N . SER A 1 96 ? 22.344 2.037 -30.445 1.00 55.03 96 SER A N 1
ATOM 730 C CA . SER A 1 96 ? 23.697 1.893 -31.019 1.00 55.03 96 SER A CA 1
ATOM 731 C C . SER A 1 96 ? 23.950 2.905 -32.135 1.00 55.03 96 SER A C 1
ATOM 733 O O . SER A 1 96 ? 25.093 3.409 -32.209 1.00 55.03 96 SER A O 1
#

Sequence (96 aa):
MGCSATEKLEIIRLVELSQLSVRNTLVKPGFQGRPFAVEIMVSWPMASRVRKTVPPRVTGTKPLPDDIGDPIVIMALDHANLPPRELAVMLTDAQS

Secondary structure (DSSP, 8-state):
-PPPHHHHHHHHHHHHH-SS-HHHHHTSTTTTT-HHHHHHHHH-TTTT-----PPPP-TT-PPPPHHHHHHHHHHHHHTTTS-HHHHHHHHHHTT-

Radius of gyration: 24.59 Å; chains: 1; bounding box: 48×24×58 Å

pLDDT: mean 72.3, std 11.62, range [47.38, 89.69]

Foldseek 3Di:
DDDDPVRVVVLVVQCVPDPDHLVVSCPPPVNPPDPVSVVCCVPPPCNPDPPPCPDPDPPPDDDDPPVLVPVLVVLCVVCVVDDPVVSVVVSVVVVD